Protein AF-A0A956YIS7-F1 (afdb_monomer_lite)

pLDDT: mean 86.31, std 10.01, range [51.19, 97.5]

Structure (mmCIF, N/CA/C/O backbone):
data_AF-A0A956YIS7-F1
#
_entry.id   AF-A0A956YIS7-F1
#
loop_
_atom_site.group_PDB
_atom_site.id
_atom_site.type_symbol
_atom_site.label_atom_id
_atom_site.label_alt_id
_atom_site.label_comp_id
_atom_site.label_asym_id
_atom_site.label_entity_id
_atom_site.label_seq_id
_atom_site.pdbx_PDB_ins_code
_atom_site.Cartn_x
_atom_site.Cartn_y
_atom_site.Cartn_z
_atom_site.occupancy
_atom_site.B_iso_or_equiv
_atom_site.auth_seq_id
_atom_site.auth_comp_id
_atom_site.auth_asym_id
_atom_site.auth_atom_id
_atom_site.pdbx_PDB_model_num
ATOM 1 N N . ALA A 1 1 ? -9.631 10.309 2.481 1.00 51.19 1 ALA A N 1
ATOM 2 C CA . ALA A 1 1 ? -8.311 10.063 3.091 1.00 51.19 1 ALA A CA 1
ATOM 3 C C . ALA A 1 1 ? -8.450 10.082 4.612 1.00 51.19 1 ALA A C 1
ATOM 5 O O . ALA A 1 1 ? -9.408 10.672 5.104 1.00 51.19 1 ALA A O 1
ATOM 6 N N . VAL A 1 2 ? -7.573 9.351 5.305 1.00 53.38 2 VAL A N 1
ATOM 7 C CA . VAL A 1 2 ? -7.637 8.961 6.727 1.00 53.38 2 VAL A CA 1
ATOM 8 C C . VAL A 1 2 ? -8.016 10.135 7.647 1.00 53.38 2 VAL A C 1
ATOM 10 O O . VAL A 1 2 ? -7.337 11.154 7.650 1.00 53.38 2 VAL A O 1
ATOM 13 N N . LYS A 1 3 ? -9.103 9.994 8.424 1.00 60.94 3 LYS A N 1
ATOM 14 C CA . LYS A 1 3 ? -9.583 11.042 9.354 1.00 60.94 3 LYS A CA 1
ATOM 15 C C . LYS A 1 3 ? -8.731 11.147 10.624 1.00 60.94 3 LYS A C 1
ATOM 17 O O . LYS A 1 3 ? -8.716 12.190 11.265 1.00 60.94 3 LYS A O 1
ATOM 22 N N . LYS A 1 4 ? -8.063 10.053 10.996 1.00 73.25 4 LYS A N 1
ATOM 23 C CA . LYS A 1 4 ? -7.234 9.921 12.196 1.00 73.25 4 LYS A CA 1
ATOM 24 C C . LYS A 1 4 ? -6.281 8.738 12.017 1.00 73.25 4 LYS A C 1
ATOM 26 O O . LYS A 1 4 ? -6.693 7.705 11.494 1.00 73.25 4 LYS A O 1
ATOM 31 N N . ARG A 1 5 ? -5.029 8.880 12.458 1.00 76.81 5 ARG A N 1
ATOM 32 C CA . ARG A 1 5 ? -4.082 7.761 12.566 1.00 76.81 5 ARG A CA 1
ATOM 33 C C . ARG A 1 5 ? -4.662 6.687 13.507 1.00 76.81 5 ARG A C 1
ATOM 35 O O . ARG A 1 5 ? -5.078 7.066 14.604 1.00 76.81 5 ARG A O 1
ATOM 42 N N . PRO A 1 6 ? -4.679 5.398 13.118 1.00 78.38 6 PRO A N 1
ATOM 43 C CA . PRO A 1 6 ? -5.026 4.316 14.034 1.00 78.38 6 PRO A CA 1
ATOM 44 C C . PRO A 1 6 ? -4.155 4.399 15.289 1.00 78.38 6 PRO A C 1
ATOM 46 O O . PRO A 1 6 ? -2.933 4.520 15.185 1.00 78.38 6 PRO A O 1
ATOM 49 N N . SER A 1 7 ? -4.787 4.417 16.455 1.00 82.19 7 SER A N 1
ATOM 50 C CA . SER A 1 7 ? -4.126 4.584 17.752 1.00 82.19 7 SER A CA 1
ATOM 51 C C . SER A 1 7 ? -4.673 3.645 18.824 1.00 82.19 7 SER A C 1
ATOM 53 O O . SER A 1 7 ? -4.042 3.505 19.863 1.00 82.19 7 SER A O 1
ATOM 55 N N . GLY A 1 8 ? -5.861 3.071 18.617 1.00 79.44 8 GLY A N 1
ATOM 56 C CA . GLY A 1 8 ? -6.451 2.071 19.500 1.00 79.44 8 GLY A CA 1
ATOM 57 C C . GLY A 1 8 ? -6.068 0.657 19.074 1.00 79.44 8 GLY A C 1
ATOM 58 O O . GLY A 1 8 ? -5.896 0.381 17.889 1.00 79.44 8 GLY A O 1
ATOM 59 N N . GLU A 1 9 ? -5.962 -0.250 20.039 1.00 77.75 9 GLU A N 1
ATOM 60 C CA . GLU A 1 9 ? -5.594 -1.654 19.805 1.00 77.75 9 GLU A CA 1
ATOM 61 C C . GLU A 1 9 ? -6.594 -2.384 18.893 1.00 77.75 9 GLU A C 1
ATOM 63 O O . GLU A 1 9 ? -6.196 -3.177 18.036 1.00 77.75 9 GLU A O 1
ATOM 68 N N . ASP A 1 10 ? -7.875 -2.028 19.010 1.00 78.25 10 ASP A N 1
ATOM 69 C CA . ASP A 1 10 ? -8.978 -2.565 18.209 1.00 78.25 10 ASP A CA 1
ATOM 70 C C . ASP A 1 10 ? -9.231 -1.796 16.899 1.00 78.25 10 ASP A C 1
ATOM 72 O O . ASP A 1 10 ? -10.166 -2.125 16.158 1.00 78.25 10 ASP A O 1
ATOM 76 N N . ASP A 1 11 ? -8.420 -0.778 16.579 1.00 82.12 11 ASP A N 1
ATOM 77 C CA . ASP A 1 11 ? -8.576 -0.053 15.320 1.00 82.12 11 ASP A CA 1
ATOM 78 C C . ASP A 1 11 ? -8.339 -1.003 14.140 1.00 82.12 11 ASP A C 1
ATOM 80 O O . ASP A 1 11 ? -7.293 -1.645 13.997 1.00 82.12 11 ASP A O 1
ATOM 84 N N . ARG A 1 12 ? -9.337 -1.079 13.257 1.00 83.31 12 ARG A N 1
ATOM 85 C CA . ARG A 1 12 ? -9.289 -1.950 12.085 1.00 83.31 12 ARG A CA 1
ATOM 86 C C . ARG A 1 12 ? -8.229 -1.455 11.107 1.00 83.31 12 ARG A C 1
ATOM 88 O O . ARG A 1 12 ? -8.293 -0.322 10.626 1.00 83.31 12 ARG A O 1
ATOM 95 N N . LEU A 1 13 ? -7.304 -2.343 10.764 1.00 87.06 13 LEU A N 1
ATOM 96 C CA . LEU A 1 13 ? -6.317 -2.112 9.721 1.00 87.06 13 LEU A CA 1
ATOM 97 C C . LEU A 1 13 ? -6.837 -2.612 8.371 1.00 87.06 13 LEU A C 1
ATOM 99 O O . LEU A 1 13 ? -7.698 -3.492 8.283 1.00 87.06 13 LEU A O 1
ATOM 103 N N . TYR A 1 14 ? -6.311 -2.024 7.303 1.00 91.19 14 TYR A N 1
ATOM 104 C CA . TYR A 1 14 ? -6.668 -2.355 5.929 1.00 91.19 14 TYR A CA 1
ATOM 105 C C . TYR A 1 14 ? -5.402 -2.617 5.130 1.00 91.19 14 TYR A C 1
ATOM 107 O O . TYR A 1 14 ? -4.359 -2.019 5.405 1.00 91.19 14 TYR A O 1
ATOM 115 N N . HIS A 1 15 ? -5.488 -3.511 4.148 1.00 92.38 15 HIS A N 1
ATOM 116 C CA . HIS A 1 15 ? -4.396 -3.695 3.208 1.00 92.38 15 HIS A CA 1
ATOM 117 C C . HIS A 1 15 ? -4.149 -2.383 2.467 1.00 92.38 15 HIS A C 1
ATOM 119 O O . HIS A 1 15 ? -5.094 -1.702 2.060 1.00 92.38 15 HIS A O 1
ATOM 125 N N . VAL A 1 16 ? -2.875 -2.037 2.278 1.00 90.94 16 VAL A N 1
ATOM 126 C CA . VAL A 1 16 ? -2.537 -0.989 1.319 1.00 90.94 16 VAL A CA 1
ATOM 127 C C . VAL A 1 16 ? -2.994 -1.469 -0.065 1.00 90.94 16 VAL A C 1
ATOM 129 O O . VAL A 1 16 ? -2.688 -2.609 -0.434 1.00 90.94 16 VAL A O 1
ATOM 132 N N . PRO A 1 17 ? -3.758 -0.660 -0.817 1.00 92.94 17 PRO A N 1
ATOM 133 C CA . PRO A 1 17 ? -4.318 -1.062 -2.100 1.00 92.94 17 PRO A CA 1
ATOM 134 C C . PRO A 1 17 ? -3.254 -0.973 -3.201 1.00 92.94 17 PRO A C 1
ATOM 136 O O . PRO A 1 17 ? -3.455 -0.302 -4.201 1.00 92.94 17 PRO A O 1
ATOM 139 N N . CYS A 1 18 ? -2.104 -1.615 -3.008 1.00 91.81 18 CYS A N 1
ATOM 140 C CA . CYS A 1 18 ? -0.992 -1.645 -3.953 1.00 91.81 18 CYS A CA 1
ATOM 141 C C . CYS A 1 18 ? -0.561 -3.096 -4.208 1.00 91.81 18 CYS A C 1
ATOM 143 O O . CYS A 1 18 ? -0.650 -3.921 -3.288 1.00 91.81 18 CYS A O 1
ATOM 145 N N . PRO A 1 19 ? -0.063 -3.411 -5.418 1.00 91.12 19 PRO A N 1
ATOM 146 C CA . PRO A 1 19 ? 0.698 -4.632 -5.628 1.00 91.12 19 PRO A CA 1
ATOM 147 C C . PRO A 1 19 ? 2.008 -4.584 -4.832 1.00 91.12 19 PRO A C 1
ATOM 149 O O . PRO A 1 19 ? 2.342 -3.573 -4.211 1.00 91.12 19 PRO A O 1
ATOM 152 N N . ASN A 1 20 ? 2.765 -5.677 -4.869 1.00 91.12 20 ASN A N 1
ATOM 153 C CA . ASN A 1 20 ? 4.117 -5.762 -4.322 1.00 91.12 20 ASN A CA 1
ATOM 154 C C . ASN A 1 20 ? 4.240 -5.485 -2.804 1.00 91.12 20 ASN A C 1
ATOM 156 O O . ASN A 1 20 ? 5.328 -5.230 -2.285 1.00 91.12 20 ASN A O 1
ATOM 160 N N . VAL A 1 21 ? 3.126 -5.555 -2.067 1.00 91.25 21 VAL A N 1
ATOM 161 C CA . VAL A 1 21 ? 3.105 -5.404 -0.606 1.00 91.25 21 VAL A CA 1
ATOM 162 C C . VAL A 1 21 ? 2.557 -6.666 0.045 1.00 91.25 21 VAL A C 1
ATOM 164 O O . VAL A 1 21 ? 1.464 -7.134 -0.277 1.00 91.25 21 VAL A O 1
ATOM 167 N N . HIS A 1 22 ? 3.292 -7.219 1.003 1.00 89.25 22 HIS A N 1
ATOM 168 C CA . HIS A 1 22 ? 2.876 -8.377 1.785 1.00 89.25 22 HIS A CA 1
ATOM 169 C C . HIS A 1 22 ? 1.710 -8.042 2.726 1.00 89.25 22 HIS A C 1
ATOM 171 O O . HIS A 1 22 ? 1.396 -6.885 3.006 1.00 89.25 22 HIS A O 1
ATOM 177 N N . THR A 1 23 ? 1.042 -9.066 3.255 1.00 86.12 23 THR A N 1
ATOM 178 C CA . THR A 1 23 ? -0.036 -8.893 4.246 1.00 86.12 23 THR A CA 1
ATOM 179 C C . THR A 1 23 ? 0.444 -8.226 5.539 1.00 86.12 23 THR A C 1
ATOM 181 O O . THR A 1 23 ? -0.353 -7.571 6.205 1.00 86.12 23 THR A O 1
ATOM 184 N N . THR A 1 24 ? 1.738 -8.335 5.851 1.00 84.94 24 THR A N 1
ATOM 185 C CA . THR A 1 24 ? 2.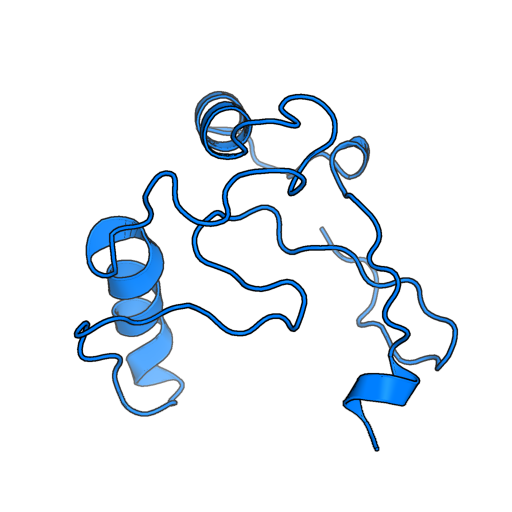416 -7.679 6.980 1.00 84.94 24 THR A CA 1
ATOM 186 C C . THR A 1 24 ? 2.756 -6.206 6.728 1.00 84.94 24 THR A C 1
ATOM 188 O O . THR A 1 24 ? 3.196 -5.524 7.645 1.00 84.94 24 THR A O 1
ATOM 191 N N . GLY A 1 25 ? 2.565 -5.702 5.503 1.00 85.81 25 GLY A N 1
ATOM 192 C CA . GLY A 1 25 ? 2.904 -4.329 5.112 1.00 85.81 25 GLY A CA 1
ATOM 193 C C . GLY A 1 25 ? 4.319 -4.148 4.553 1.00 85.81 25 GLY A C 1
ATOM 194 O O . GLY A 1 25 ? 4.628 -3.068 4.057 1.00 85.81 25 GLY A O 1
ATOM 195 N N . GLY A 1 26 ? 5.159 -5.188 4.576 1.00 87.75 26 GLY A N 1
ATOM 196 C CA . GLY A 1 26 ? 6.478 -5.154 3.939 1.00 87.75 26 GLY A CA 1
ATOM 197 C C . GLY A 1 26 ? 6.380 -5.072 2.413 1.00 87.75 26 GLY A C 1
ATOM 198 O O . GLY A 1 26 ? 5.539 -5.739 1.811 1.00 87.75 26 GLY A O 1
ATOM 199 N N . ILE A 1 27 ? 7.245 -4.273 1.791 1.00 88.00 27 ILE A N 1
ATOM 200 C CA . ILE A 1 27 ? 7.390 -4.187 0.330 1.00 88.00 27 ILE A CA 1
ATOM 201 C C . ILE A 1 27 ? 8.364 -5.280 -0.118 1.00 88.00 27 ILE A C 1
ATOM 203 O O . ILE A 1 27 ? 9.435 -5.414 0.473 1.00 88.00 27 ILE A O 1
ATOM 207 N N . CYS A 1 28 ? 8.025 -6.050 -1.153 1.00 86.38 28 CYS A N 1
ATOM 208 C CA . CYS A 1 28 ? 8.989 -6.974 -1.748 1.00 86.38 28 CYS A CA 1
ATOM 209 C C . CYS A 1 28 ? 9.959 -6.181 -2.635 1.00 86.38 28 CYS A C 1
ATOM 211 O O . CYS A 1 28 ? 9.579 -5.577 -3.636 1.00 86.38 28 CYS A O 1
ATOM 213 N N . GLN A 1 29 ? 11.225 -6.131 -2.233 1.00 82.75 29 GLN A N 1
ATOM 214 C CA . GLN A 1 29 ? 12.230 -5.309 -2.909 1.00 82.75 29 GLN A CA 1
ATOM 215 C C . GLN A 1 29 ? 12.959 -6.075 -4.019 1.00 82.75 29 GLN A C 1
ATOM 217 O O . GLN A 1 29 ? 13.526 -5.458 -4.917 1.00 82.75 29 GLN A O 1
ATOM 222 N N . GLY A 1 30 ? 12.948 -7.413 -3.984 1.00 82.62 30 GLY A N 1
ATOM 223 C CA . GLY A 1 30 ? 13.793 -8.226 -4.857 1.00 82.62 30 GLY A CA 1
ATOM 224 C C . GLY A 1 30 ? 15.255 -7.776 -4.754 1.00 82.62 30 GLY A C 1
ATOM 225 O O . GLY A 1 30 ? 15.814 -7.750 -3.663 1.00 82.62 30 GLY A O 1
ATOM 226 N N . ASN A 1 31 ? 15.832 -7.364 -5.887 1.00 84.50 31 ASN A N 1
ATOM 227 C CA . ASN A 1 31 ? 17.180 -6.785 -5.970 1.00 84.50 31 ASN A CA 1
ATOM 228 C C . ASN A 1 31 ? 17.174 -5.251 -6.147 1.00 84.50 31 ASN A C 1
ATOM 230 O O . ASN A 1 31 ? 18.213 -4.670 -6.459 1.00 84.50 31 ASN A O 1
ATOM 234 N N . ALA A 1 32 ? 16.018 -4.588 -6.020 1.00 85.06 32 ALA A N 1
ATOM 235 C CA . ALA A 1 32 ? 15.919 -3.141 -6.185 1.00 85.06 32 ALA A CA 1
ATOM 236 C C . ALA A 1 32 ? 16.656 -2.423 -5.035 1.00 85.06 32 ALA A C 1
ATOM 238 O O . ALA A 1 32 ? 16.367 -2.696 -3.866 1.00 85.06 32 ALA A O 1
ATOM 239 N N . PRO A 1 33 ? 17.579 -1.490 -5.334 1.00 88.38 33 PRO A N 1
ATOM 240 C CA . PRO A 1 33 ? 18.379 -0.810 -4.322 1.00 88.38 33 PRO A CA 1
ATOM 241 C C . PRO A 1 33 ? 17.577 0.329 -3.683 1.00 88.38 33 PRO A C 1
ATOM 243 O O . PRO A 1 33 ? 17.756 1.500 -4.020 1.00 88.38 33 PRO A O 1
ATOM 246 N N . PHE A 1 34 ? 16.652 -0.006 -2.780 1.00 89.06 34 PHE A N 1
ATOM 247 C CA . PHE A 1 34 ? 15.948 1.010 -1.998 1.00 89.06 34 PHE A CA 1
ATOM 248 C C . PHE A 1 34 ? 16.953 1.843 -1.184 1.00 89.06 34 PHE A C 1
ATOM 250 O O . PHE A 1 34 ? 17.861 1.270 -0.579 1.00 89.06 34 PHE A O 1
ATOM 257 N N . PRO A 1 35 ? 16.809 3.179 -1.161 1.00 91.75 35 PRO A N 1
ATOM 258 C CA . PRO A 1 35 ? 17.716 4.049 -0.428 1.00 91.75 35 PRO A CA 1
ATOM 259 C C . PRO A 1 35 ? 17.511 3.919 1.083 1.00 91.75 35 PRO A C 1
ATOM 261 O O . PRO A 1 35 ? 16.441 3.514 1.548 1.00 91.75 35 PRO A O 1
ATOM 264 N N . ASP A 1 36 ? 18.509 4.358 1.849 1.00 92.94 36 ASP A N 1
ATOM 265 C CA . ASP A 1 36 ? 18.384 4.489 3.298 1.00 92.94 36 ASP A CA 1
ATOM 266 C C . ASP A 1 36 ? 17.202 5.395 3.668 1.00 92.94 36 ASP A C 1
ATOM 268 O O . ASP A 1 36 ? 16.979 6.463 3.081 1.00 92.94 36 ASP A O 1
ATOM 272 N N . CYS A 1 37 ? 16.437 4.961 4.671 1.00 91.81 37 CYS A N 1
ATOM 273 C CA . CYS A 1 37 ? 15.227 5.646 5.105 1.00 91.81 37 CYS A CA 1
ATOM 274 C C . CYS A 1 37 ? 15.563 7.034 5.667 1.00 91.81 37 CYS A C 1
ATOM 276 O O . CYS A 1 37 ? 16.057 7.178 6.784 1.00 91.81 37 CYS A O 1
ATOM 278 N N . SER A 1 38 ? 15.265 8.067 4.883 1.00 94.38 38 SER A N 1
ATOM 279 C CA . SER A 1 38 ? 15.432 9.465 5.264 1.00 94.38 38 SER A CA 1
ATOM 280 C C . SER A 1 38 ? 14.356 10.330 4.603 1.00 94.38 38 SER A C 1
ATOM 282 O O . SER A 1 38 ? 13.847 9.962 3.539 1.00 94.38 38 SER A O 1
ATOM 284 N N . PRO A 1 39 ? 14.010 11.497 5.178 1.00 94.50 39 PRO A N 1
ATOM 285 C CA . PRO A 1 39 ? 13.052 12.418 4.565 1.00 94.50 39 PRO A CA 1
ATOM 286 C C . PRO A 1 39 ? 13.417 12.806 3.125 1.00 94.50 39 PRO A C 1
ATOM 288 O O . PRO A 1 39 ? 12.540 12.936 2.276 1.00 94.50 39 PRO A O 1
ATOM 291 N N . GLN A 1 40 ? 14.712 12.951 2.840 1.00 95.94 40 GLN A N 1
ATOM 292 C CA . GLN A 1 40 ? 15.238 13.319 1.526 1.00 95.94 40 GLN A CA 1
ATOM 293 C C . GLN A 1 40 ? 15.094 12.181 0.505 1.00 95.94 40 GLN A C 1
ATOM 295 O O . GLN A 1 40 ? 14.958 12.443 -0.688 1.00 95.94 40 GLN A O 1
ATOM 300 N N . ALA A 1 41 ? 15.084 10.927 0.964 1.00 94.25 41 ALA A N 1
ATOM 301 C CA . ALA A 1 41 ? 15.006 9.748 0.109 1.00 94.25 41 ALA A CA 1
ATOM 302 C C . ALA A 1 41 ? 13.571 9.299 -0.219 1.00 94.25 41 ALA A C 1
ATOM 304 O O . ALA A 1 41 ? 13.403 8.423 -1.065 1.00 94.25 41 ALA A O 1
ATOM 305 N N . ILE A 1 42 ? 12.534 9.890 0.396 1.00 92.06 42 ILE A N 1
ATOM 306 C CA . ILE A 1 42 ? 11.131 9.465 0.212 1.00 92.06 42 ILE A CA 1
ATOM 307 C C . ILE A 1 42 ? 10.733 9.461 -1.268 1.00 92.06 42 ILE A C 1
ATOM 309 O O . ILE A 1 42 ? 10.143 8.491 -1.737 1.00 92.06 42 ILE A O 1
ATOM 313 N N . GLN A 1 43 ? 11.075 10.516 -2.014 1.00 92.19 43 GLN A N 1
ATOM 314 C CA . GLN A 1 43 ? 10.704 10.614 -3.427 1.00 92.19 43 GLN A CA 1
ATOM 315 C C . GLN A 1 43 ? 11.401 9.541 -4.273 1.00 92.19 43 GLN A C 1
ATOM 317 O O . GLN A 1 43 ? 10.757 8.912 -5.109 1.00 92.19 43 GLN A O 1
ATOM 322 N N . ALA A 1 44 ? 12.690 9.296 -4.024 1.00 91.31 44 ALA A N 1
ATOM 323 C CA . ALA A 1 44 ? 13.453 8.262 -4.719 1.00 91.31 44 ALA A CA 1
ATOM 324 C C . ALA A 1 44 ? 12.929 6.855 -4.384 1.00 91.31 44 ALA A C 1
ATOM 326 O O . ALA A 1 44 ? 12.749 6.032 -5.277 1.00 91.31 44 ALA A O 1
ATOM 327 N N . ALA A 1 45 ? 12.614 6.593 -3.112 1.00 90.94 45 ALA A N 1
ATOM 328 C CA . ALA A 1 45 ? 12.007 5.339 -2.677 1.00 90.94 45 ALA A CA 1
ATOM 329 C C . ALA A 1 45 ? 10.613 5.128 -3.288 1.00 90.94 45 ALA A C 1
ATOM 331 O O . ALA A 1 45 ? 10.275 4.006 -3.649 1.00 90.94 45 ALA A O 1
ATOM 332 N N . LEU A 1 46 ? 9.813 6.190 -3.434 1.00 89.25 46 LEU A N 1
ATOM 333 C CA . LEU A 1 46 ? 8.497 6.124 -4.070 1.00 89.25 46 LEU A CA 1
ATOM 334 C C . LEU A 1 46 ? 8.599 5.853 -5.575 1.00 89.25 46 LEU A C 1
ATOM 336 O O . LEU A 1 46 ? 7.858 5.018 -6.084 1.00 89.25 46 LEU A O 1
ATOM 340 N N . GLN A 1 47 ? 9.516 6.523 -6.278 1.00 88.81 47 GLN A N 1
ATOM 341 C CA . GLN A 1 47 ? 9.786 6.254 -7.695 1.00 88.81 47 GLN A CA 1
ATOM 342 C C . GLN A 1 47 ? 10.255 4.817 -7.899 1.00 88.81 47 GLN A C 1
ATOM 344 O O . GLN A 1 47 ? 9.727 4.112 -8.755 1.00 88.81 47 GLN A O 1
ATOM 349 N N . LEU A 1 48 ? 11.181 4.342 -7.060 1.00 88.75 48 LEU A N 1
ATOM 350 C CA . LEU A 1 48 ? 11.557 2.935 -7.058 1.00 88.75 48 LEU A CA 1
ATOM 351 C C . LEU A 1 48 ? 10.335 2.061 -6.797 1.00 88.75 48 LEU A C 1
ATOM 353 O O . LEU A 1 48 ? 10.074 1.183 -7.596 1.00 88.75 48 LEU A O 1
ATOM 357 N N . PHE A 1 49 ? 9.529 2.323 -5.773 1.00 87.94 49 PHE A N 1
ATOM 358 C CA . PHE A 1 49 ? 8.344 1.515 -5.487 1.00 87.94 49 PHE A CA 1
ATOM 359 C C . PHE A 1 49 ? 7.366 1.403 -6.670 1.00 87.94 49 PHE A C 1
ATOM 361 O O . PHE A 1 49 ? 6.871 0.310 -6.937 1.00 87.94 49 PHE A O 1
ATOM 368 N N . MET A 1 50 ? 7.093 2.514 -7.360 1.00 82.62 50 MET A N 1
ATOM 369 C CA . MET A 1 50 ? 6.093 2.596 -8.432 1.00 82.62 50 MET A CA 1
ATOM 370 C C . MET A 1 50 ? 6.613 2.147 -9.802 1.00 82.62 50 MET A C 1
ATOM 372 O O . MET A 1 50 ? 5.844 1.624 -10.600 1.00 82.62 50 MET A O 1
ATOM 376 N N . GLU A 1 51 ? 7.893 2.370 -10.094 1.00 78.75 51 GLU A N 1
ATOM 377 C CA . GLU A 1 51 ? 8.451 2.202 -11.443 1.00 78.75 51 GLU A CA 1
ATOM 378 C C . GLU A 1 51 ? 9.639 1.227 -11.468 1.00 78.75 51 GLU A C 1
ATOM 380 O O . GLU A 1 51 ? 9.797 0.465 -12.419 1.00 78.75 51 GLU A O 1
ATOM 385 N N . GLY A 1 52 ? 10.478 1.229 -10.426 1.00 69.94 52 GLY A N 1
ATOM 386 C CA . GLY A 1 52 ? 11.750 0.492 -10.395 1.00 69.94 52 GLY A CA 1
ATOM 387 C C . GLY A 1 52 ? 11.711 -0.889 -9.725 1.00 69.94 52 GLY A C 1
ATOM 388 O O . GLY A 1 52 ? 12.402 -1.808 -10.158 1.00 69.94 52 GLY A O 1
ATOM 389 N N . SER A 1 53 ? 10.899 -1.080 -8.686 1.00 64.75 53 SER A N 1
ATOM 390 C CA . SER A 1 53 ? 10.719 -2.328 -7.940 1.00 64.75 53 SER A CA 1
ATOM 391 C C . SER A 1 53 ? 9.546 -3.093 -8.528 1.00 64.75 53 SER A C 1
ATOM 393 O O . SE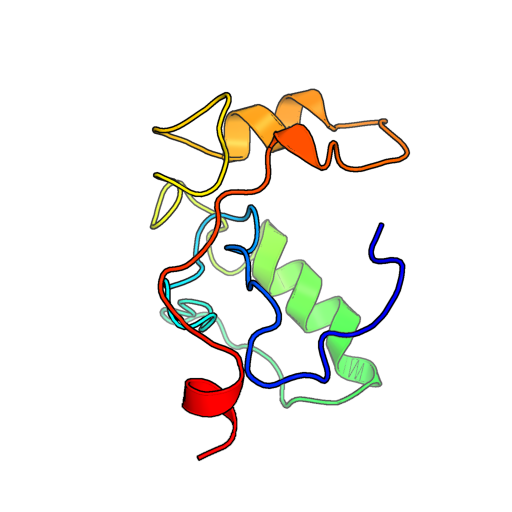R A 1 53 ? 8.580 -3.399 -7.840 1.00 64.75 53 SER A O 1
ATOM 395 N N . LEU A 1 54 ? 9.608 -3.308 -9.836 1.00 62.34 54 LEU A N 1
ATOM 396 C CA . LEU A 1 54 ? 8.635 -3.984 -10.683 1.00 62.34 54 LEU A CA 1
ATOM 397 C C . LEU A 1 54 ? 7.167 -3.523 -10.623 1.00 62.34 54 LEU A C 1
ATOM 399 O O . LEU A 1 54 ? 6.514 -3.786 -11.622 1.00 62.34 54 LEU A O 1
ATOM 403 N N . PHE A 1 55 ? 6.641 -2.889 -9.557 1.00 64.88 55 PHE A N 1
ATOM 404 C CA . PHE A 1 55 ? 5.221 -2.574 -9.299 1.00 64.88 55 PHE A CA 1
ATOM 405 C C . PHE A 1 55 ? 4.282 -3.463 -10.130 1.00 64.88 55 PHE A C 1
ATOM 407 O O . PHE A 1 55 ? 3.460 -3.016 -10.933 1.00 64.88 55 PHE A O 1
ATOM 414 N N . ASN A 1 56 ? 4.531 -4.768 -10.052 1.00 69.12 56 ASN A N 1
ATOM 415 C CA . ASN A 1 56 ? 4.107 -5.717 -11.074 1.00 69.12 56 ASN A CA 1
ATOM 416 C C . ASN A 1 56 ? 2.824 -6.399 -10.608 1.00 69.12 56 ASN A C 1
ATOM 418 O O . ASN A 1 56 ? 2.179 -5.987 -9.648 1.00 69.12 56 ASN A O 1
ATOM 422 N N . ALA A 1 57 ? 2.409 -7.446 -11.312 1.00 79.44 57 ALA A N 1
ATOM 423 C CA . ALA A 1 57 ? 1.256 -8.233 -10.903 1.00 79.44 57 ALA A CA 1
ATOM 424 C C . ALA A 1 57 ? 1.488 -9.020 -9.594 1.00 79.44 57 ALA A C 1
ATOM 426 O O . ALA A 1 57 ? 0.535 -9.617 -9.085 1.00 79.44 57 ALA A O 1
ATOM 427 N N . ASP A 1 58 ? 2.702 -9.039 -9.028 1.00 86.25 58 ASP A N 1
ATOM 428 C CA . ASP A 1 58 ? 2.978 -9.816 -7.821 1.00 86.25 58 ASP A CA 1
ATOM 429 C C . ASP A 1 58 ? 2.261 -9.211 -6.616 1.00 86.25 58 ASP A C 1
ATOM 431 O O . ASP A 1 58 ? 2.193 -7.994 -6.428 1.00 86.25 58 ASP A O 1
ATOM 435 N N . LEU A 1 59 ? 1.689 -10.082 -5.781 1.00 90.25 59 LEU A N 1
ATOM 436 C CA . LEU A 1 59 ? 0.921 -9.691 -4.593 1.00 90.25 59 LEU A CA 1
ATOM 437 C C . LEU A 1 59 ? -0.233 -8.703 -4.892 1.00 90.25 59 LEU A C 1
ATOM 439 O O . LEU A 1 59 ? -0.673 -7.986 -3.995 1.00 90.25 59 LEU A O 1
ATOM 443 N N . SER A 1 60 ? -0.738 -8.664 -6.131 1.00 93.12 60 SER A N 1
ATOM 444 C CA . SER A 1 60 ? -1.818 -7.758 -6.563 1.00 93.12 60 SER A CA 1
ATOM 445 C C . SER A 1 60 ? -3.224 -8.211 -6.143 1.00 93.12 60 SER A C 1
ATOM 447 O O . SER A 1 60 ? -4.142 -7.389 -6.068 1.00 93.12 60 SER A O 1
ATOM 449 N N . ARG A 1 61 ? -3.392 -9.503 -5.835 1.00 94.62 61 ARG A N 1
ATOM 450 C CA . ARG A 1 61 ? -4.673 -10.114 -5.444 1.00 94.62 61 ARG A CA 1
ATOM 451 C C . ARG A 1 61 ? -5.113 -9.684 -4.043 1.00 94.62 61 ARG A C 1
ATOM 453 O O . ARG A 1 61 ? -4.299 -9.543 -3.130 1.00 94.62 61 ARG A O 1
ATOM 460 N N . GLY A 1 62 ? -6.421 -9.531 -3.857 1.00 94.56 62 GLY A N 1
ATOM 461 C CA . GLY A 1 62 ? -7.063 -9.289 -2.562 1.00 94.56 62 GLY A CA 1
ATOM 462 C C . GLY A 1 62 ? -6.784 -7.914 -1.949 1.00 94.56 62 GLY A C 1
ATOM 463 O O . GLY A 1 62 ? -6.966 -7.737 -0.746 1.00 94.56 62 GLY A O 1
ATOM 464 N N . LYS A 1 63 ? -6.318 -6.938 -2.740 1.00 94.44 63 LYS A N 1
ATOM 465 C CA . LYS A 1 63 ? -5.961 -5.593 -2.247 1.00 94.44 63 LYS A CA 1
ATOM 466 C C . LYS A 1 63 ? -7.071 -4.553 -2.402 1.00 94.44 63 LYS A C 1
ATOM 468 O O . LYS A 1 63 ? -6.983 -3.488 -1.795 1.00 94.44 63 LYS A O 1
ATOM 473 N N . CYS A 1 64 ? -8.110 -4.855 -3.176 1.00 96.31 64 CYS A N 1
ATOM 474 C CA . CYS A 1 64 ? -9.324 -4.048 -3.276 1.00 96.31 64 CYS A CA 1
ATOM 475 C C . CYS A 1 64 ? -10.563 -4.937 -3.454 1.00 96.31 64 CYS A C 1
ATOM 477 O O . CYS A 1 64 ? -10.431 -6.152 -3.619 1.00 96.31 64 CYS A O 1
ATOM 479 N N . ARG A 1 65 ? -11.763 -4.348 -3.376 1.00 97.06 65 ARG A N 1
ATOM 480 C CA . ARG A 1 65 ? -13.023 -5.106 -3.462 1.00 97.06 65 ARG A CA 1
ATOM 481 C C . ARG A 1 65 ? -13.493 -5.310 -4.896 1.00 97.06 65 ARG A C 1
ATOM 483 O O . ARG A 1 65 ? -13.965 -6.394 -5.214 1.00 97.06 65 ARG A O 1
ATOM 490 N N . SER A 1 66 ? -13.382 -4.279 -5.730 1.00 97.50 66 SER A N 1
ATOM 491 C CA . SER A 1 66 ? -13.851 -4.293 -7.123 1.00 97.50 66 SER A CA 1
ATOM 492 C C . SER A 1 66 ? -12.999 -5.176 -8.037 1.00 97.50 66 SER A C 1
ATOM 494 O O . SER A 1 66 ? -13.545 -5.845 -8.911 1.00 97.50 66 SER A O 1
ATOM 496 N N . TYR A 1 67 ? -11.688 -5.244 -7.791 1.00 96.81 67 TYR A N 1
ATOM 497 C CA . TYR A 1 67 ? -10.741 -6.054 -8.564 1.00 96.81 67 TYR A CA 1
ATOM 498 C C . TYR A 1 67 ? -9.994 -7.031 -7.648 1.00 96.81 67 TYR A C 1
ATOM 500 O O . TYR A 1 67 ? -8.838 -6.791 -7.280 1.00 96.81 67 TYR A O 1
ATOM 508 N N . PRO A 1 68 ? -10.641 -8.140 -7.240 1.00 95.88 68 PRO A N 1
ATOM 509 C CA . PRO A 1 68 ? -10.063 -9.081 -6.282 1.00 95.88 68 PRO A CA 1
ATOM 510 C C . PRO A 1 68 ? -8.817 -9.799 -6.818 1.00 95.88 68 PRO A C 1
ATOM 512 O O . PRO A 1 68 ? -7.998 -10.251 -6.020 1.00 95.88 68 PRO A O 1
ATOM 515 N N . ASP A 1 69 ? -8.644 -9.889 -8.137 1.00 96.12 69 ASP A N 1
ATOM 516 C CA . ASP A 1 69 ? -7.503 -10.575 -8.749 1.00 96.12 69 ASP A CA 1
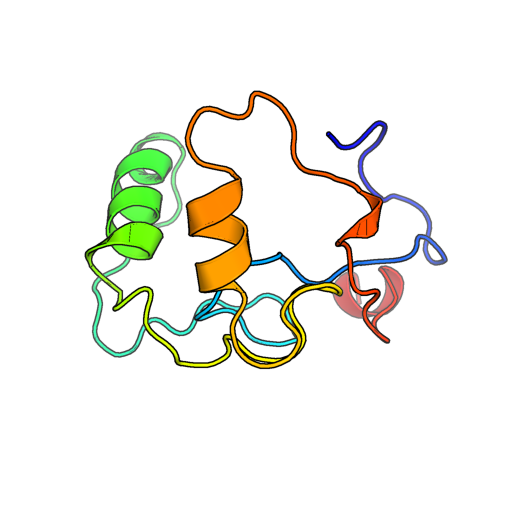ATOM 517 C C . ASP A 1 69 ? -6.353 -9.646 -9.157 1.00 96.12 69 ASP A C 1
ATOM 519 O O . ASP A 1 69 ? -5.230 -10.117 -9.297 1.00 96.12 69 ASP A O 1
ATOM 523 N N . ASP A 1 70 ? -6.587 -8.343 -9.330 1.00 94.69 70 ASP A N 1
ATOM 524 C CA . ASP A 1 70 ? -5.513 -7.409 -9.682 1.00 94.69 70 ASP A CA 1
ATOM 525 C C . ASP A 1 70 ? -5.881 -5.957 -9.360 1.00 94.69 70 ASP A C 1
ATOM 527 O O . ASP A 1 70 ? -6.626 -5.294 -10.084 1.00 94.69 70 ASP A O 1
ATOM 531 N N . VAL A 1 71 ? -5.296 -5.425 -8.290 1.00 94.75 71 VAL A N 1
ATOM 532 C CA . VAL A 1 71 ? -5.526 -4.043 -7.846 1.00 94.75 71 VAL A CA 1
ATOM 533 C C . VAL A 1 71 ? -5.027 -2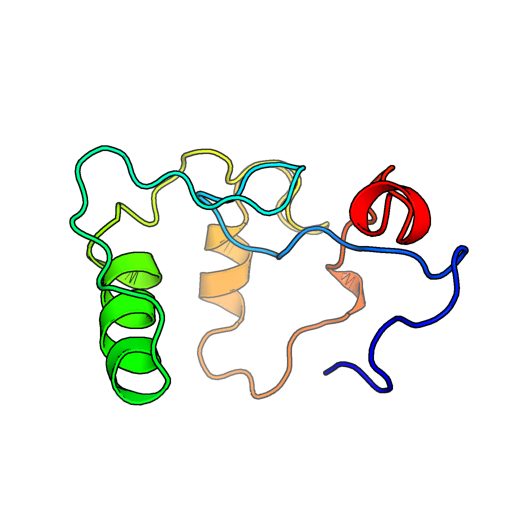.971 -8.810 1.00 94.75 71 VAL A C 1
ATOM 535 O O . VAL A 1 71 ? -5.444 -1.819 -8.708 1.00 94.75 71 VAL A O 1
ATOM 538 N N . ARG A 1 72 ? -4.164 -3.303 -9.773 1.00 92.50 72 ARG A N 1
ATOM 539 C CA . ARG A 1 72 ? -3.692 -2.320 -10.761 1.00 92.50 72 ARG A CA 1
ATOM 540 C C . ARG A 1 72 ? -4.829 -1.832 -11.660 1.00 92.50 72 ARG A C 1
ATOM 542 O O . ARG A 1 72 ? -4.782 -0.700 -12.129 1.00 92.50 72 ARG A O 1
ATOM 549 N N . GLN A 1 73 ? -5.880 -2.637 -11.830 1.00 94.94 73 GLN A N 1
ATOM 550 C CA . GLN A 1 73 ? -7.097 -2.216 -12.528 1.00 94.94 73 GLN A CA 1
ATOM 551 C C . GLN A 1 73 ? -7.799 -1.068 -11.789 1.00 94.94 73 GLN A C 1
ATOM 553 O O . GLN A 1 73 ? -8.172 -0.083 -12.419 1.00 94.94 73 GLN A O 1
ATOM 558 N N . LEU A 1 74 ? -7.868 -1.123 -10.450 1.00 95.44 74 LEU A N 1
ATOM 559 C CA . LEU A 1 74 ? -8.359 0.002 -9.649 1.00 95.44 74 LEU A CA 1
ATOM 560 C C . LEU A 1 74 ? -7.491 1.246 -9.867 1.00 95.44 74 LEU A C 1
ATOM 562 O O . LEU A 1 74 ? -8.024 2.333 -10.051 1.00 95.44 74 LEU A O 1
ATOM 566 N N . TRP A 1 75 ? -6.162 1.105 -9.873 1.00 92.25 75 TRP A N 1
ATOM 567 C CA . TRP A 1 75 ? -5.262 2.242 -10.108 1.00 92.25 75 TRP A CA 1
ATOM 568 C C . TRP A 1 75 ? -5.486 2.912 -11.463 1.00 92.25 75 TRP A C 1
ATOM 570 O O . TRP A 1 75 ? -5.504 4.139 -11.516 1.00 92.25 75 TRP A O 1
ATOM 580 N N . ALA A 1 76 ? -5.726 2.134 -12.521 1.00 93.06 76 ALA A N 1
ATOM 581 C CA . ALA A 1 76 ? -6.072 2.679 -13.830 1.00 93.06 76 ALA A CA 1
ATOM 582 C C . ALA A 1 76 ? -7.375 3.502 -13.788 1.00 93.06 76 ALA A C 1
ATOM 584 O O . ALA A 1 76 ? -7.448 4.567 -14.393 1.00 93.06 76 ALA A O 1
ATOM 585 N N . GLU A 1 77 ? -8.387 3.070 -13.026 1.00 94.88 77 GLU A N 1
ATOM 586 C CA . GLU A 1 77 ? -9.627 3.842 -12.859 1.00 94.88 77 GLU A CA 1
ATOM 587 C C . GLU A 1 77 ? -9.481 5.089 -11.981 1.00 94.88 77 GLU A C 1
ATOM 589 O O . GLU A 1 77 ? -10.292 6.022 -12.073 1.00 94.88 77 GLU A O 1
ATOM 594 N N . LEU A 1 78 ? -8.511 5.075 -11.066 1.00 93.62 78 LEU A N 1
ATOM 595 C CA . LEU A 1 78 ? -8.240 6.172 -10.144 1.00 93.62 78 LEU A CA 1
ATOM 596 C C . LEU A 1 78 ? -7.403 7.285 -10.771 1.00 93.62 78 LEU A C 1
ATOM 598 O O . LEU A 1 78 ? -7.297 8.346 -10.150 1.00 93.62 78 LEU A O 1
ATOM 602 N N . ASP A 1 79 ? -6.849 7.087 -11.968 1.00 92.88 79 ASP A N 1
ATOM 603 C CA . ASP A 1 79 ? -6.109 8.136 -12.659 1.00 92.88 79 ASP A CA 1
ATOM 604 C C . ASP A 1 79 ? -6.972 9.402 -12.825 1.00 92.88 79 ASP A C 1
ATOM 606 O O . ASP A 1 79 ? -8.171 9.358 -13.109 1.00 92.88 79 ASP A O 1
ATOM 610 N N . GLY A 1 80 ? -6.387 10.557 -12.511 1.00 91.81 80 GLY A N 1
ATOM 611 C CA . GLY A 1 80 ? -7.090 11.842 -12.448 1.00 91.81 80 GLY A CA 1
ATOM 612 C C . GLY A 1 80 ? -8.104 12.016 -11.299 1.00 91.81 80 GLY A C 1
ATOM 613 O O . GLY A 1 80 ? -8.608 13.128 -11.093 1.00 91.81 80 GLY A O 1
ATOM 614 N N . ARG A 1 81 ? -8.409 10.987 -10.491 1.00 93.69 81 ARG A N 1
ATOM 615 C CA . ARG A 1 81 ? -9.324 11.121 -9.343 1.00 93.69 81 ARG A CA 1
ATOM 616 C C . ARG A 1 81 ? -8.618 11.733 -8.136 1.00 93.69 81 ARG A C 1
ATOM 618 O O . ARG A 1 81 ? -7.579 11.280 -7.674 1.00 93.69 81 ARG A O 1
ATOM 625 N N . LYS A 1 82 ? -9.260 12.724 -7.510 1.00 92.00 82 LYS A N 1
ATOM 626 C CA . LYS A 1 82 ? -8.704 13.434 -6.338 1.00 92.00 82 LYS A CA 1
ATOM 627 C C . LYS A 1 82 ? -8.776 12.656 -5.019 1.00 92.00 82 LYS A C 1
ATOM 629 O O . LYS A 1 82 ? -8.230 13.108 -4.014 1.00 92.00 82 LYS A O 1
ATOM 634 N N . ARG A 1 83 ? -9.545 11.563 -4.952 1.00 90.19 83 ARG A N 1
ATOM 635 C CA . ARG A 1 83 ? -9.817 10.838 -3.701 1.00 90.19 83 ARG A CA 1
ATOM 636 C C . ARG A 1 83 ? -9.912 9.340 -3.941 1.00 90.19 83 ARG A C 1
ATOM 638 O O . ARG A 1 83 ? -10.661 8.902 -4.806 1.00 90.19 83 ARG A O 1
ATOM 645 N N . PHE A 1 84 ? -9.240 8.583 -3.079 1.00 91.00 84 PHE A N 1
ATOM 646 C CA . PHE A 1 84 ? -9.403 7.138 -3.003 1.00 91.00 84 PHE A CA 1
ATOM 647 C C . PHE A 1 84 ? -10.789 6.763 -2.425 1.00 91.00 84 PHE A C 1
ATOM 649 O O . PHE A 1 84 ? -11.170 7.309 -1.377 1.00 91.00 84 PHE A O 1
ATOM 656 N N . PRO A 1 85 ? -11.538 5.842 -3.059 1.00 93.56 85 PRO A N 1
ATOM 657 C CA . PRO A 1 85 ? -12.825 5.349 -2.571 1.00 93.56 85 PRO A C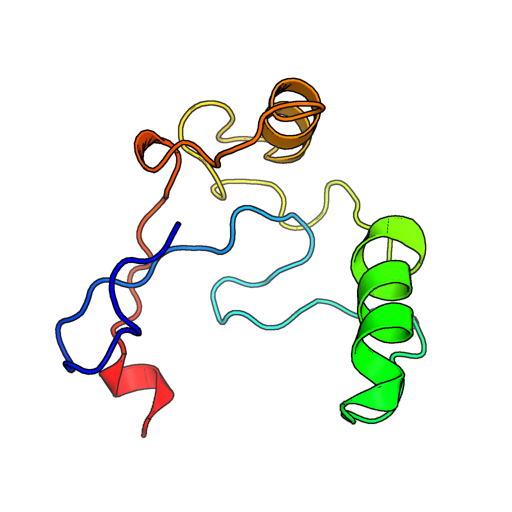A 1
ATOM 658 C C . PRO A 1 85 ? -12.647 4.392 -1.384 1.00 93.56 85 PRO A C 1
ATOM 660 O O . PRO A 1 85 ? -12.162 3.276 -1.523 1.00 93.56 85 PRO A O 1
ATOM 663 N N . LEU A 1 86 ? -13.087 4.795 -0.187 1.00 92.62 86 LEU A N 1
ATOM 664 C CA . LEU A 1 86 ? -12.934 3.966 1.022 1.00 92.62 86 LEU A CA 1
ATOM 665 C C . LEU A 1 86 ? -13.701 2.633 0.958 1.00 92.62 86 LEU A C 1
ATOM 667 O O . LEU A 1 86 ? -13.364 1.707 1.690 1.00 92.62 86 LEU A O 1
ATOM 671 N N . SER A 1 87 ? -14.709 2.527 0.088 1.00 94.62 87 SER A N 1
ATOM 672 C CA . SER A 1 87 ? -15.432 1.280 -0.176 1.00 94.62 87 SER A CA 1
ATOM 673 C C . SER A 1 87 ? -14.543 0.182 -0.755 1.00 94.62 87 SER A C 1
ATOM 675 O O . SER A 1 87 ? -14.891 -0.983 -0.596 1.00 94.62 87 SER A O 1
ATOM 677 N N . GLU A 1 88 ? -13.406 0.534 -1.362 1.00 96.38 88 GLU A N 1
ATOM 678 C CA . GLU A 1 88 ? -12.442 -0.416 -1.923 1.00 96.38 88 GLU A CA 1
ATOM 679 C C . GLU A 1 88 ? -11.526 -1.045 -0.877 1.00 96.38 88 GLU A C 1
ATOM 681 O O . GLU A 1 88 ? -10.848 -2.025 -1.170 1.00 96.38 88 GLU A O 1
ATOM 686 N N . LEU A 1 89 ? -11.491 -0.513 0.348 1.00 94.75 89 LEU A N 1
ATOM 687 C CA . LEU A 1 89 ? -10.593 -1.022 1.373 1.00 94.75 89 LEU A CA 1
ATOM 688 C C . LEU A 1 89 ? -10.971 -2.450 1.795 1.00 94.75 89 LEU A C 1
ATOM 690 O O . LEU A 1 89 ? -12.111 -2.744 2.174 1.00 94.75 89 LEU A O 1
ATOM 694 N N . VAL A 1 90 ? -9.967 -3.325 1.801 1.00 94.56 90 VAL A N 1
ATOM 695 C CA . VAL A 1 90 ? -10.053 -4.697 2.311 1.00 94.56 90 VAL A CA 1
ATOM 696 C C . VAL A 1 90 ? -9.403 -4.736 3.689 1.00 94.56 90 VAL A C 1
ATOM 698 O O . VAL A 1 90 ? -8.244 -4.348 3.843 1.00 94.56 90 VAL A O 1
ATOM 701 N N . SER A 1 91 ? -10.154 -5.145 4.713 1.00 91.44 91 SER A N 1
ATOM 702 C CA . SER A 1 91 ? -9.629 -5.203 6.080 1.00 91.44 91 SER A CA 1
ATOM 703 C C . SER A 1 91 ? -8.636 -6.342 6.235 1.00 91.44 91 SER A C 1
ATOM 705 O O . SER A 1 91 ? -8.892 -7.438 5.741 1.00 91.44 91 SER A O 1
ATOM 707 N N . THR A 1 92 ? -7.563 -6.107 6.979 1.00 87.19 92 THR A N 1
ATOM 708 C CA . THR A 1 92 ? -6.654 -7.182 7.373 1.00 87.19 92 THR A CA 1
ATOM 709 C C . THR A 1 92 ? -7.245 -7.962 8.553 1.00 87.19 92 THR A C 1
ATOM 711 O O . THR A 1 92 ? -8.148 -7.490 9.250 1.00 87.19 92 THR A O 1
ATOM 714 N N . SER A 1 93 ? -6.723 -9.163 8.802 1.00 82.19 93 SER A N 1
ATOM 715 C CA . SER A 1 93 ? -6.947 -9.891 10.059 1.00 82.19 93 SER A CA 1
ATOM 716 C C . SER A 1 93 ? -6.036 -9.407 11.196 1.00 82.19 93 SER A C 1
ATOM 718 O O . SER A 1 93 ? -6.178 -9.857 12.331 1.00 82.19 93 SER A O 1
ATOM 720 N N . THR A 1 94 ? -5.092 -8.508 10.902 1.00 76.69 94 THR A N 1
ATOM 721 C CA . THR A 1 94 ? -4.087 -8.004 11.843 1.00 76.69 94 THR A CA 1
ATOM 722 C C . THR A 1 94 ? -4.638 -6.813 12.619 1.00 76.69 94 THR A C 1
ATOM 724 O O . THR A 1 94 ? -5.088 -5.830 12.032 1.00 76.69 94 THR A O 1
ATOM 727 N N . ARG A 1 95 ? -4.566 -6.883 13.949 1.00 78.56 95 ARG A N 1
ATOM 728 C CA . ARG A 1 95 ? -4.870 -5.759 14.846 1.00 78.56 95 ARG A CA 1
ATOM 729 C C . ARG A 1 95 ? -3.630 -4.901 15.067 1.00 78.56 95 ARG A C 1
ATOM 731 O O . ARG A 1 95 ? -2.518 -5.424 15.010 1.00 78.56 95 ARG A O 1
ATOM 738 N N . LEU A 1 96 ? -3.810 -3.615 15.376 1.00 78.69 96 LEU A N 1
ATOM 739 C CA . LEU A 1 96 ? -2.686 -2.707 15.629 1.00 78.69 96 LEU A CA 1
ATOM 740 C C . LEU A 1 96 ? -1.787 -3.206 16.771 1.00 78.69 96 LEU A C 1
ATOM 742 O O . LEU A 1 96 ? -0.569 -3.138 16.646 1.00 78.69 96 LEU A O 1
ATOM 746 N N . GLN A 1 97 ? -2.377 -3.793 17.817 1.00 79.25 97 GLN A N 1
ATOM 747 C CA . GLN A 1 97 ? -1.647 -4.399 18.940 1.00 79.25 97 GLN A CA 1
ATOM 748 C C . GLN A 1 97 ? -0.554 -5.391 18.498 1.00 79.25 97 GLN A C 1
ATOM 750 O O . GLN A 1 97 ? 0.520 -5.417 19.081 1.00 79.25 97 GLN A O 1
ATOM 755 N N . ALA A 1 98 ? -0.794 -6.163 17.430 1.00 75.56 98 ALA A N 1
ATOM 756 C CA . ALA A 1 98 ? 0.132 -7.189 16.948 1.00 75.56 98 ALA A CA 1
ATOM 757 C C . ALA A 1 98 ? 1.346 -6.614 16.196 1.00 75.56 98 ALA A C 1
ATOM 759 O O . ALA A 1 98 ? 2.248 -7.361 15.839 1.00 75.56 98 ALA A O 1
ATOM 760 N N . LEU A 1 99 ? 1.347 -5.309 15.902 1.00 74.38 99 LEU A N 1
ATOM 761 C CA . LEU A 1 99 ? 2.460 -4.597 15.264 1.00 74.38 99 LEU A CA 1
ATOM 762 C C . LEU A 1 99 ? 3.242 -3.720 16.254 1.00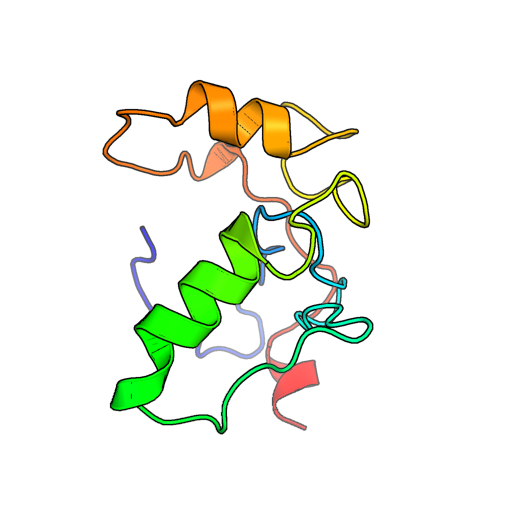 74.38 99 LEU A C 1
ATOM 764 O O . LEU A 1 99 ? 4.255 -3.141 15.873 1.00 74.38 99 LEU A O 1
ATOM 768 N N . LEU A 1 100 ? 2.737 -3.560 17.482 1.00 71.69 100 LEU A N 1
ATOM 769 C CA . LEU A 1 100 ? 3.337 -2.726 18.530 1.00 71.69 100 LEU A CA 1
ATOM 770 C C . LEU A 1 100 ? 4.085 -3.543 19.596 1.00 71.69 100 LEU A C 1
ATOM 772 O O . LEU A 1 100 ? 4.826 -2.954 20.381 1.00 71.69 100 LEU A O 1
ATOM 776 N N . SER A 1 101 ? 3.862 -4.859 19.632 1.00 58.38 101 SER A N 1
ATOM 777 C CA . SER A 1 101 ? 4.572 -5.840 20.463 1.00 58.38 101 SER A CA 1
ATOM 778 C C . SER A 1 101 ? 5.902 -6.249 19.846 1.00 58.38 101 SER A C 1
ATOM 780 O O . SER A 1 101 ? 6.888 -6.351 20.603 1.00 58.38 101 SER A O 1
#

Sequence (101 aa):
AVKKRPSGEDDRLYHVPCPNVHTTGGICQGNAPFPDCSPQAIQAALQLFMEGSLFNADLSRGKCRSYPDDVRQLWAELDGRKRFPLSELVSTSTRLQALLS

Foldseek 3Di:
DDPDDDDDQQDWAWAAQFAQADLLRDGNQPPPPQDDDDPVSPVVNVCCCCPVSCSDQHRQACRFDVCRRGSVVVVVVCVVPPDDDPNGTDTHPDTPVVVVD

Radius of gyration: 14.51 Å; chains: 1; bounding box: 34×24×34 Å

Secondary structure (DSSP, 8-state):
--SS---STTPEEE--S-TTB-TTS-B--TT--PPPS-GGGHHHHHHIIIIIS---STT-TTS-SS-SS-THHHHHHHTT-SS--GGGPPEEEEETHHHH-